Protein AF-A0A3P7RG05-F1 (afdb_monomer)

Organism: Dibothriocephalus latus (NCBI:txid60516)

Sequence (94 aa):
MAVHAPKFELVDDLAPLSLDASTNQSTSVSERSTDPIHWFSGVLVPPSLRHAQSCFRRSLRLVVDLATKRAALVASTERLATLIRQRESVDSVV

pLDDT: mean 74.63, std 20.75, range [38.94, 98.25]

Structure (mmCIF, N/CA/C/O backbone):
data_AF-A0A3P7RG05-F1
#
_entry.id   AF-A0A3P7RG05-F1
#
loop_
_atom_site.group_PDB
_atom_site.id
_atom_site.type_symbol
_atom_site.label_atom_id
_atom_site.label_alt_id
_atom_site.label_comp_id
_atom_site.label_asym_id
_atom_site.label_entity_id
_atom_site.label_seq_id
_atom_site.pdbx_PDB_ins_code
_atom_site.Cartn_x
_atom_site.Cartn_y
_atom_site.Cartn_z
_atom_site.occupancy
_atom_site.B_iso_or_equiv
_atom_site.auth_seq_id
_atom_site.auth_comp_id
_atom_site.auth_asym_id
_atom_site.auth_atom_id
_atom_site.pdbx_PDB_model_num
ATOM 1 N N . MET A 1 1 ? 7.520 26.981 24.730 1.00 39.44 1 MET A N 1
ATOM 2 C CA . MET A 1 1 ? 7.307 25.519 24.653 1.00 39.44 1 MET A CA 1
ATOM 3 C C . MET A 1 1 ? 7.552 25.103 23.210 1.00 39.44 1 MET A C 1
ATOM 5 O O . MET A 1 1 ? 6.747 25.447 22.358 1.00 39.44 1 MET A O 1
ATOM 9 N N . ALA A 1 2 ? 8.711 24.513 22.904 1.00 38.94 2 ALA A N 1
ATOM 10 C CA . ALA A 1 2 ? 9.066 24.135 21.535 1.00 38.94 2 ALA A CA 1
ATOM 11 C C . ALA A 1 2 ? 8.479 22.753 21.216 1.00 38.94 2 ALA A C 1
ATOM 13 O O . ALA A 1 2 ? 8.766 21.781 21.911 1.00 38.94 2 ALA A O 1
ATOM 14 N N . VAL A 1 3 ? 7.628 22.685 20.193 1.00 45.34 3 VAL A N 1
ATOM 15 C CA . VAL A 1 3 ? 7.005 21.447 19.716 1.00 45.34 3 VAL A CA 1
ATOM 16 C C . VAL A 1 3 ? 8.053 20.702 18.892 1.00 45.34 3 VAL A C 1
ATOM 18 O O . VAL A 1 3 ? 8.435 21.153 17.814 1.00 45.34 3 VAL A O 1
ATOM 21 N N . HIS A 1 4 ? 8.578 19.597 19.418 1.00 41.16 4 HIS A N 1
ATOM 22 C CA . HIS A 1 4 ? 9.530 18.764 18.691 1.00 41.16 4 HIS A CA 1
ATOM 23 C C . HIS A 1 4 ? 8.748 17.937 17.664 1.00 41.16 4 HIS A C 1
ATOM 25 O O . HIS A 1 4 ? 8.138 16.923 17.999 1.00 41.16 4 HIS A O 1
ATOM 31 N N . ALA A 1 5 ? 8.686 18.421 16.423 1.00 44.50 5 ALA A N 1
ATOM 32 C CA . ALA A 1 5 ? 8.129 17.649 15.322 1.00 44.50 5 ALA A CA 1
ATOM 33 C C . ALA A 1 5 ? 9.032 16.425 15.083 1.00 44.50 5 ALA A C 1
ATOM 35 O O . ALA A 1 5 ? 10.249 16.601 14.966 1.00 44.50 5 ALA A O 1
ATOM 36 N N . PRO A 1 6 ? 8.488 15.197 15.015 1.00 46.25 6 PRO A N 1
ATOM 37 C CA . PRO A 1 6 ? 9.287 14.027 14.694 1.00 46.25 6 PRO A CA 1
ATOM 38 C C . PRO A 1 6 ? 9.838 14.189 13.275 1.00 46.25 6 PRO A C 1
ATOM 40 O O . PRO A 1 6 ? 9.111 14.108 12.284 1.00 46.25 6 PRO A O 1
ATOM 43 N N . LYS A 1 7 ? 11.139 14.467 13.188 1.00 44.38 7 LYS A N 1
ATOM 44 C CA . LYS A 1 7 ? 11.875 14.556 11.933 1.00 44.38 7 LYS A CA 1
ATOM 45 C C . LYS A 1 7 ? 12.078 13.130 11.433 1.00 44.38 7 LYS A C 1
ATOM 47 O O . LYS A 1 7 ? 12.935 12.405 11.925 1.00 44.38 7 LYS A O 1
ATOM 52 N N . PHE A 1 8 ? 11.223 12.703 10.511 1.00 47.50 8 PHE A N 1
ATOM 53 C CA . PHE A 1 8 ? 11.374 11.422 9.834 1.00 47.50 8 PHE A CA 1
ATOM 54 C C . PHE A 1 8 ? 12.543 11.565 8.852 1.00 47.50 8 PHE A C 1
ATOM 56 O O . PHE A 1 8 ? 12.373 12.034 7.729 1.00 47.50 8 PHE A O 1
ATOM 63 N N . GLU A 1 9 ? 13.756 11.259 9.308 1.00 45.47 9 GLU A N 1
ATOM 64 C CA . GLU A 1 9 ? 14.908 11.137 8.420 1.00 45.47 9 GLU A CA 1
ATOM 65 C C . GLU A 1 9 ? 14.704 9.858 7.609 1.00 45.47 9 GLU A C 1
ATOM 67 O O . GLU A 1 9 ? 14.865 8.742 8.101 1.00 45.47 9 GLU A O 1
ATOM 72 N N . LEU A 1 10 ? 14.225 10.034 6.375 1.00 45.03 10 LEU A N 1
ATOM 73 C CA . LEU A 1 10 ? 14.154 8.976 5.384 1.00 45.03 10 LEU A CA 1
ATOM 74 C C . LEU A 1 10 ? 15.600 8.577 5.080 1.00 45.03 10 LEU A C 1
ATOM 76 O O . LEU A 1 10 ? 16.277 9.236 4.295 1.00 45.03 10 LEU A O 1
ATOM 80 N N . VAL A 1 11 ? 16.093 7.553 5.778 1.00 45.88 11 VAL A N 1
ATOM 81 C CA . VAL A 1 11 ? 17.377 6.927 5.467 1.00 45.88 11 VAL A CA 1
ATOM 82 C C . VAL A 1 11 ? 17.236 6.373 4.059 1.00 45.88 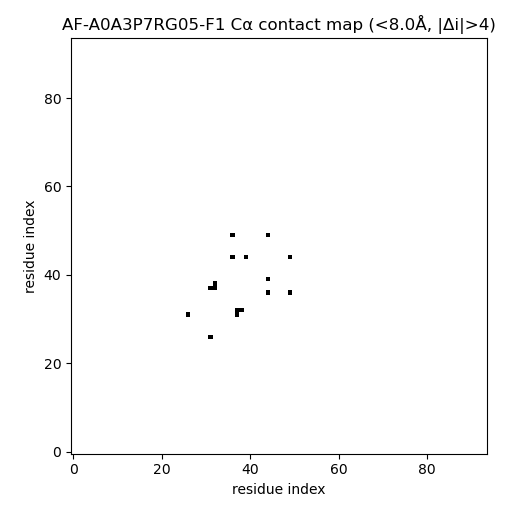11 VAL A C 1
ATOM 84 O O . VAL A 1 11 ? 16.484 5.427 3.814 1.00 45.88 11 VAL A O 1
ATOM 87 N N . ASP A 1 12 ? 17.881 7.053 3.121 1.00 47.03 12 ASP A N 1
ATOM 88 C CA . ASP A 1 12 ? 17.873 6.699 1.717 1.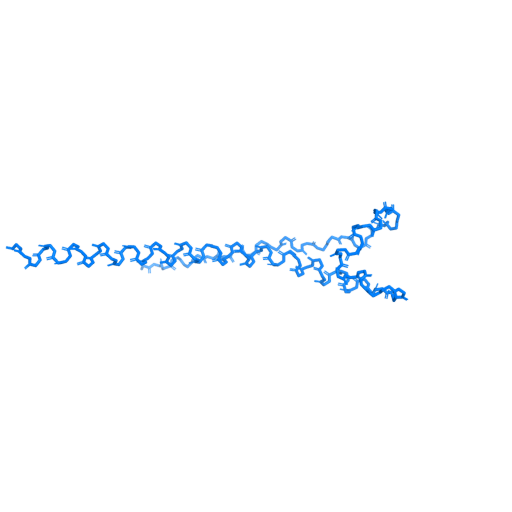00 47.03 12 ASP A CA 1
ATOM 89 C C . ASP A 1 12 ? 18.758 5.464 1.512 1.00 47.03 12 ASP A C 1
ATOM 91 O O . ASP A 1 12 ? 19.893 5.539 1.051 1.00 47.03 12 ASP A O 1
ATOM 95 N N . ASP A 1 13 ? 18.229 4.289 1.858 1.00 50.94 13 ASP A N 1
ATOM 96 C CA . ASP A 1 13 ? 18.821 2.994 1.497 1.00 50.94 13 ASP A CA 1
ATOM 97 C C . ASP A 1 13 ? 18.755 2.731 -0.031 1.00 50.94 13 ASP A C 1
ATOM 99 O O . ASP A 1 13 ? 18.930 1.594 -0.484 1.00 50.94 13 ASP A O 1
ATOM 103 N N . LEU A 1 14 ? 18.461 3.756 -0.842 1.00 51.97 14 LEU A N 1
ATOM 104 C CA . LEU A 1 14 ? 18.526 3.739 -2.303 1.00 51.97 14 LEU A CA 1
ATOM 105 C C . LEU A 1 14 ? 19.914 4.121 -2.829 1.00 51.97 14 LEU A C 1
ATOM 107 O O . LEU A 1 14 ? 20.033 4.482 -4.002 1.00 51.97 14 LEU A O 1
ATOM 111 N N . ALA A 1 15 ? 20.963 4.005 -2.002 1.00 51.78 15 ALA A N 1
ATOM 112 C CA . ALA A 1 15 ? 22.343 4.053 -2.471 1.00 51.78 15 ALA A CA 1
ATOM 113 C C . ALA A 1 15 ? 22.458 3.254 -3.787 1.00 51.78 15 ALA A C 1
ATOM 115 O O . ALA A 1 15 ? 22.029 2.093 -3.834 1.00 51.78 15 ALA A O 1
ATOM 116 N N . PRO A 1 16 ? 22.960 3.870 -4.874 1.00 45.75 16 PRO A N 1
ATOM 117 C CA . PRO A 1 16 ? 22.946 3.254 -6.187 1.00 45.75 16 PRO A CA 1
ATOM 118 C C . PRO A 1 16 ? 23.843 2.023 -6.132 1.00 45.75 16 PRO A C 1
ATOM 120 O O . PRO A 1 16 ? 25.067 2.130 -6.056 1.00 45.75 16 PRO A O 1
ATOM 123 N N . LEU A 1 17 ? 23.227 0.839 -6.126 1.00 50.25 17 LEU A N 1
ATOM 124 C CA . LEU A 1 17 ? 23.967 -0.402 -6.269 1.00 50.25 17 LEU A CA 1
ATOM 125 C C . LEU A 1 17 ? 24.577 -0.386 -7.663 1.00 50.25 17 LEU A C 1
ATOM 127 O O . LEU A 1 17 ? 23.863 -0.405 -8.667 1.00 50.25 17 LEU A O 1
ATOM 131 N N . SER A 1 18 ? 25.903 -0.264 -7.650 1.00 46.12 18 SER A N 1
ATOM 132 C CA . SER A 1 18 ? 26.817 -0.306 -8.778 1.00 46.12 18 SER A CA 1
ATOM 133 C C . SER A 1 18 ? 26.263 -1.149 -9.915 1.00 46.12 18 SER A C 1
ATOM 135 O O . SER A 1 18 ? 25.972 -2.337 -9.765 1.00 46.12 18 SER A O 1
ATOM 137 N N . LEU A 1 19 ? 26.118 -0.483 -11.050 1.00 57.81 19 LEU A N 1
ATOM 138 C CA . LEU A 1 19 ? 25.679 -1.017 -12.319 1.00 57.81 19 LEU A CA 1
ATOM 139 C C . LEU A 1 19 ? 26.784 -1.895 -12.916 1.00 57.81 19 LEU A C 1
ATOM 141 O O . LEU A 1 19 ? 27.304 -1.542 -13.955 1.00 57.81 19 LEU A O 1
ATOM 145 N N . ASP A 1 20 ? 27.164 -2.999 -12.274 1.00 50.50 20 ASP A N 1
ATOM 146 C CA . ASP A 1 20 ? 28.081 -3.973 -12.866 1.00 50.50 20 ASP A CA 1
ATOM 147 C C . ASP A 1 20 ? 27.888 -5.371 -12.266 1.00 50.50 20 ASP A C 1
ATOM 149 O O . ASP A 1 20 ? 27.773 -5.537 -11.055 1.00 50.50 20 ASP A O 1
ATOM 153 N N . ALA A 1 21 ? 27.939 -6.360 -13.163 1.00 44.91 21 ALA A N 1
ATOM 154 C CA . ALA A 1 21 ? 28.130 -7.799 -12.948 1.00 44.91 21 ALA A CA 1
ATOM 155 C C . ALA A 1 21 ? 26.914 -8.742 -13.122 1.00 44.91 21 ALA A C 1
ATOM 157 O O . ALA A 1 21 ? 26.141 -9.034 -12.212 1.00 44.91 21 ALA A O 1
ATOM 158 N N . SER A 1 22 ? 26.923 -9.348 -14.318 1.00 41.25 22 SER A N 1
ATOM 159 C CA . SER A 1 22 ? 26.824 -10.799 -14.548 1.00 41.25 22 SER A CA 1
ATOM 160 C C . SER A 1 22 ? 25.452 -11.421 -14.822 1.00 41.25 22 SER A C 1
ATOM 162 O O . SER A 1 22 ? 24.825 -12.069 -13.991 1.00 41.25 22 SER A O 1
ATOM 164 N N . THR A 1 23 ? 25.067 -11.345 -16.099 1.00 52.03 23 THR A N 1
ATOM 165 C CA . THR A 1 23 ? 25.054 -12.507 -17.012 1.00 52.03 23 THR A CA 1
ATOM 166 C C . THR A 1 23 ? 25.413 -13.854 -16.351 1.00 52.03 23 THR A C 1
ATOM 168 O O . THR A 1 23 ? 26.519 -14.018 -15.842 1.00 52.03 23 THR A O 1
ATOM 171 N N . ASN A 1 24 ? 24.492 -14.823 -16.471 1.00 51.31 24 ASN A N 1
ATOM 172 C CA . ASN A 1 24 ? 24.586 -16.259 -16.137 1.00 51.31 24 ASN A CA 1
ATOM 173 C C . ASN A 1 24 ? 24.083 -16.693 -14.747 1.00 51.31 24 ASN A C 1
ATOM 175 O O . ASN A 1 24 ? 24.826 -17.268 -13.958 1.00 51.31 24 ASN A O 1
ATOM 179 N N . GLN A 1 25 ? 22.779 -16.563 -14.491 1.00 46.44 25 GLN A N 1
ATOM 180 C CA . GLN A 1 25 ? 22.089 -17.498 -13.596 1.00 46.44 25 GLN A CA 1
ATOM 181 C C . GLN A 1 25 ? 20.984 -18.203 -14.376 1.00 46.44 25 GLN A C 1
ATOM 183 O O . GLN A 1 25 ? 20.001 -17.596 -14.798 1.00 46.44 25 GLN A O 1
ATOM 188 N N . SER A 1 26 ? 21.178 -19.503 -14.597 1.00 48.25 26 SER A N 1
ATOM 189 C CA . SER A 1 26 ? 20.142 -20.413 -15.070 1.00 48.25 26 SER A CA 1
ATOM 190 C C . SER A 1 26 ? 19.121 -20.608 -13.948 1.00 48.25 26 SER A C 1
ATOM 192 O O . SER A 1 26 ? 19.119 -21.630 -13.269 1.00 48.25 26 SER A O 1
ATOM 194 N N . THR A 1 27 ? 18.263 -19.611 -13.739 1.00 52.38 27 THR A N 1
ATOM 195 C CA . THR A 1 27 ? 17.039 -19.768 -12.955 1.00 52.38 27 THR A CA 1
ATOM 196 C C . THR A 1 27 ? 16.097 -20.674 -13.734 1.00 52.38 27 THR A C 1
ATOM 198 O O . THR A 1 27 ? 15.967 -20.565 -14.966 1.00 52.38 27 THR A O 1
ATOM 201 N N . SER A 1 28 ? 15.510 -21.634 -13.025 1.00 50.94 28 SER A N 1
ATOM 202 C CA . SER A 1 28 ? 14.602 -22.628 -13.589 1.00 50.94 28 SER A CA 1
ATOM 203 C C . SER A 1 28 ? 13.494 -21.941 -14.403 1.00 50.94 28 SER A C 1
ATOM 205 O O . SER A 1 28 ? 13.035 -20.848 -14.068 1.00 50.94 28 SER A O 1
ATOM 207 N N . VAL A 1 29 ? 13.062 -22.557 -15.506 1.00 57.03 29 VAL A N 1
ATOM 208 C 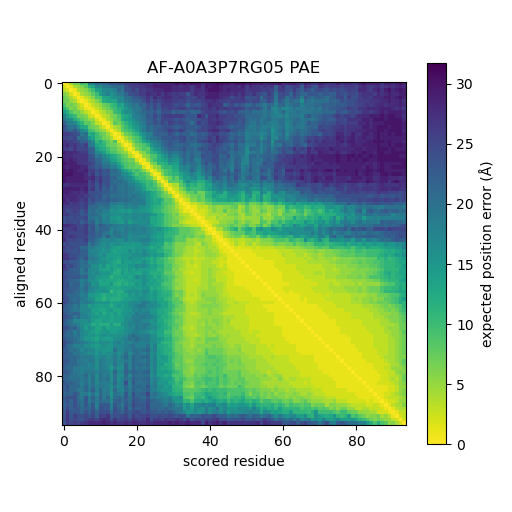CA . VAL A 1 29 ? 12.048 -21.989 -16.422 1.00 57.03 29 VAL A CA 1
ATOM 209 C C . VAL A 1 29 ? 10.747 -21.619 -15.683 1.00 57.03 29 VAL A C 1
ATOM 211 O O . VAL A 1 29 ? 10.057 -20.684 -16.080 1.00 57.03 29 VAL A O 1
ATOM 214 N N . SER A 1 30 ? 10.472 -22.287 -14.557 1.00 55.09 30 SER A N 1
ATOM 215 C CA . SER A 1 30 ? 9.315 -22.045 -13.690 1.00 55.09 30 SER A CA 1
ATOM 216 C C . SER A 1 30 ? 9.393 -20.760 -12.851 1.00 55.09 30 SER A C 1
ATOM 218 O O . SER A 1 30 ? 8.355 -20.235 -12.463 1.00 55.09 30 SER A O 1
ATOM 220 N N . GLU A 1 31 ? 10.582 -20.237 -12.541 1.00 56.16 31 GLU A N 1
ATOM 221 C CA . GLU A 1 31 ? 10.717 -18.967 -11.805 1.00 56.16 31 GLU A CA 1
ATOM 222 C C . GLU A 1 31 ? 10.556 -17.764 -12.736 1.00 56.16 31 GLU A C 1
ATOM 224 O O . GLU A 1 31 ? 10.024 -16.726 -12.340 1.00 56.16 31 GLU A O 1
ATOM 229 N N . ARG A 1 32 ? 10.948 -17.920 -14.007 1.00 57.56 32 ARG A N 1
ATOM 230 C CA . ARG A 1 32 ? 10.819 -16.863 -15.017 1.00 57.56 32 ARG A CA 1
ATOM 231 C C . ARG A 1 32 ? 9.368 -16.589 -15.400 1.00 57.56 32 ARG A C 1
ATOM 233 O O . ARG A 1 32 ? 9.053 -15.450 -15.705 1.00 57.56 32 ARG A O 1
ATOM 240 N N . SER A 1 33 ? 8.469 -17.574 -15.346 1.00 60.47 33 SER A N 1
ATOM 241 C CA . SER A 1 33 ? 7.038 -17.346 -15.621 1.00 60.47 33 SER A CA 1
ATOM 242 C C . SER A 1 33 ? 6.345 -16.476 -14.568 1.00 60.47 33 SER A C 1
ATOM 244 O O . SER A 1 33 ? 5.322 -15.855 -14.853 1.00 60.47 33 SER A O 1
ATOM 246 N N . THR A 1 34 ? 6.899 -16.418 -13.357 1.00 71.19 34 THR A N 1
ATOM 247 C CA . THR A 1 34 ? 6.312 -15.687 -12.228 1.00 71.19 34 THR A CA 1
ATOM 248 C C . THR A 1 34 ? 6.742 -14.223 -12.201 1.00 71.19 34 THR A C 1
ATOM 250 O O . THR A 1 34 ? 6.049 -13.397 -11.612 1.00 71.19 34 THR A O 1
ATOM 253 N N . ASP A 1 35 ? 7.865 -13.878 -12.838 1.00 76.00 35 ASP A N 1
ATOM 254 C CA . ASP A 1 35 ? 8.316 -12.492 -12.927 1.00 76.00 35 ASP A CA 1
ATOM 255 C C . ASP A 1 35 ? 7.644 -11.778 -14.117 1.00 76.00 35 ASP A C 1
ATOM 257 O O . ASP A 1 35 ? 7.896 -12.144 -15.271 1.00 76.00 35 ASP A O 1
ATOM 261 N N . PRO A 1 36 ? 6.839 -10.722 -13.875 1.00 79.44 36 PRO A N 1
ATOM 262 C CA . PRO A 1 36 ? 6.165 -9.983 -14.936 1.00 79.44 36 PRO A CA 1
ATOM 263 C C . PRO A 1 36 ? 7.096 -9.423 -16.010 1.00 79.44 36 PRO A C 1
ATOM 265 O O . PRO A 1 36 ? 6.678 -9.210 -17.147 1.00 79.44 36 PRO A O 1
ATOM 268 N N . ILE A 1 37 ? 8.370 -9.197 -15.683 1.00 79.56 37 ILE A N 1
ATOM 269 C CA . ILE A 1 37 ? 9.337 -8.671 -16.648 1.00 79.56 37 ILE A CA 1
ATOM 270 C C . ILE A 1 37 ? 9.722 -9.687 -17.724 1.00 79.56 37 ILE A C 1
ATOM 272 O O . ILE A 1 37 ? 10.188 -9.307 -18.796 1.00 79.56 37 ILE A O 1
ATOM 276 N N . HIS A 1 38 ? 9.506 -10.974 -17.461 1.00 77.75 38 HIS A N 1
ATOM 277 C CA . HIS A 1 38 ? 9.779 -12.064 -18.390 1.00 77.75 38 HIS A CA 1
ATOM 278 C C . HIS A 1 38 ? 8.545 -12.486 -19.201 1.00 77.75 38 HIS A C 1
ATOM 280 O O . HIS A 1 38 ? 8.686 -13.291 -20.120 1.00 77.75 38 HIS A O 1
ATOM 286 N N . TRP A 1 39 ? 7.362 -11.912 -18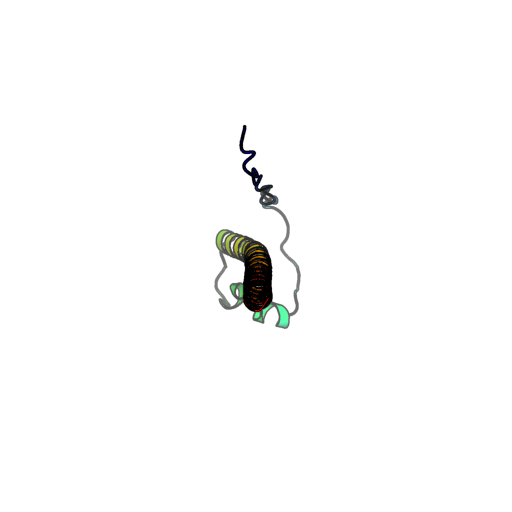.936 1.00 80.19 39 TRP A N 1
ATOM 287 C CA . TRP A 1 39 ? 6.152 -12.144 -19.7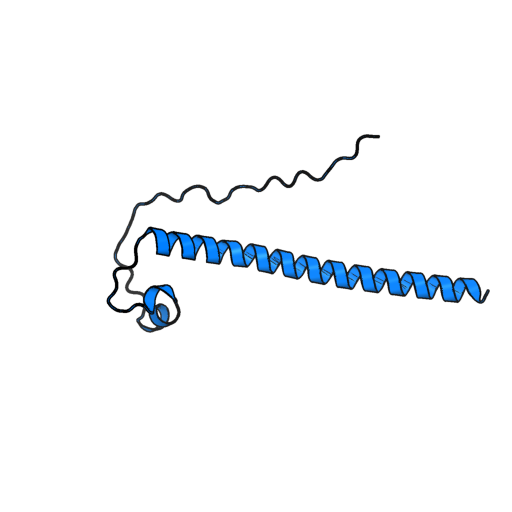41 1.00 80.19 39 TRP A CA 1
ATOM 288 C C . TRP A 1 39 ? 6.301 -11.659 -21.186 1.00 80.19 39 TRP A C 1
ATOM 290 O O . TRP A 1 39 ? 5.661 -12.187 -22.092 1.00 80.19 39 TRP A O 1
ATOM 300 N N . PHE A 1 40 ? 7.189 -10.693 -21.425 1.00 74.62 40 PHE A N 1
ATOM 301 C CA . PHE A 1 40 ? 7.531 -10.212 -22.760 1.00 74.62 40 PHE A CA 1
ATOM 302 C C . PHE A 1 40 ? 8.596 -11.118 -23.396 1.00 74.62 40 PHE A C 1
ATOM 304 O O . PHE A 1 40 ? 9.738 -10.716 -23.628 1.00 74.62 40 PHE A O 1
ATOM 311 N N . SER A 1 41 ? 8.241 -12.380 -23.646 1.00 66.06 41 SER A N 1
ATOM 312 C CA . SER A 1 41 ? 9.140 -13.348 -24.275 1.00 66.06 41 SER A CA 1
ATOM 313 C C . SER A 1 41 ? 9.543 -12.873 -25.676 1.00 66.06 41 SER A C 1
ATOM 315 O O . SER A 1 41 ? 8.683 -12.666 -26.529 1.00 66.06 41 SER A O 1
ATOM 317 N N . GLY A 1 42 ? 10.847 -12.707 -25.915 1.00 72.56 42 GLY A N 1
ATOM 318 C CA . GLY A 1 42 ? 11.398 -12.254 -27.201 1.00 72.56 42 GLY A CA 1
ATOM 319 C C . GLY A 1 42 ? 11.685 -10.752 -27.297 1.00 72.56 42 GLY A C 1
ATOM 320 O O . GLY A 1 42 ? 12.296 -10.323 -28.272 1.00 72.56 42 GLY A O 1
ATOM 321 N N . VAL A 1 43 ? 11.324 -9.957 -26.284 1.00 79.25 43 VAL A N 1
ATOM 322 C CA . VAL A 1 43 ? 11.676 -8.531 -26.214 1.00 79.25 43 VAL A CA 1
ATOM 323 C C . VAL A 1 43 ? 12.850 -8.347 -25.256 1.00 79.25 43 VAL A C 1
ATOM 325 O O . VAL A 1 43 ? 12.791 -8.744 -24.091 1.00 79.25 43 VAL A O 1
ATOM 328 N N . LEU A 1 44 ? 13.934 -7.726 -25.730 1.00 82.00 44 LEU A N 1
ATOM 329 C CA . LEU A 1 44 ? 15.035 -7.331 -24.856 1.00 82.00 44 LEU A CA 1
ATOM 330 C C . LEU A 1 44 ? 14.536 -6.251 -23.894 1.00 82.00 44 LEU A C 1
ATOM 332 O O . LEU A 1 44 ? 14.318 -5.107 -24.288 1.00 82.00 44 LEU A O 1
ATOM 336 N N . VAL A 1 45 ? 14.373 -6.606 -22.621 1.00 81.75 45 VAL A N 1
ATOM 337 C CA . VAL A 1 45 ? 13.938 -5.636 -21.617 1.00 81.75 45 VAL A CA 1
ATOM 338 C C . VAL A 1 45 ? 15.064 -4.628 -21.337 1.00 81.75 45 VAL A C 1
ATOM 340 O O . VAL A 1 45 ? 16.179 -5.057 -21.009 1.00 81.75 45 VAL A O 1
ATOM 343 N N . PRO A 1 46 ? 14.807 -3.308 -21.416 1.00 86.94 46 PRO A N 1
ATOM 344 C CA . PRO A 1 46 ? 15.799 -2.297 -21.070 1.00 86.94 46 PRO A CA 1
ATOM 345 C C . PRO A 1 46 ? 16.230 -2.386 -19.594 1.00 86.94 46 PRO A C 1
ATOM 347 O O . PRO A 1 46 ? 15.390 -2.642 -18.724 1.00 86.94 46 PRO A O 1
ATOM 350 N N . PRO A 1 47 ? 17.511 -2.126 -19.263 1.00 85.31 47 PRO A N 1
ATOM 351 C CA . PRO A 1 47 ? 17.987 -2.095 -17.875 1.00 85.31 47 PRO A CA 1
ATOM 352 C C . PRO A 1 47 ? 17.203 -1.129 -16.977 1.00 85.31 47 PRO A C 1
ATOM 354 O O . PRO A 1 47 ? 16.960 -1.436 -15.812 1.00 85.31 47 PRO A O 1
ATOM 357 N N . SER A 1 48 ? 16.746 -0.002 -17.529 1.00 88.19 48 SER A N 1
ATOM 358 C CA . SER A 1 48 ? 15.917 0.979 -16.823 1.00 88.19 48 SER A CA 1
ATOM 359 C C . SER A 1 48 ? 14.590 0.391 -16.338 1.00 88.19 48 SER A C 1
ATOM 361 O O . SER A 1 48 ? 14.171 0.685 -15.222 1.00 88.19 48 SER A O 1
ATOM 363 N N . LEU A 1 49 ? 13.955 -0.486 -17.125 1.00 86.50 49 LEU A N 1
ATOM 3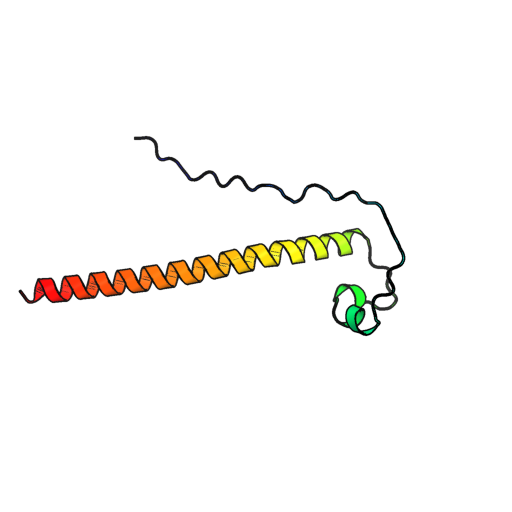64 C CA . LEU A 1 49 ? 12.704 -1.135 -16.731 1.00 86.50 49 LEU A CA 1
ATOM 365 C C . LEU A 1 49 ? 12.935 -2.167 -15.620 1.00 86.50 49 LEU A C 1
ATOM 367 O O . LEU A 1 49 ? 12.178 -2.198 -14.651 1.00 86.50 49 LEU A O 1
ATOM 371 N N . ARG A 1 50 ? 14.021 -2.952 -15.711 1.00 85.25 50 ARG A N 1
ATOM 372 C CA . ARG A 1 50 ? 14.445 -3.867 -14.630 1.00 85.25 50 ARG A CA 1
ATOM 373 C C . ARG A 1 50 ? 14.689 -3.111 -13.327 1.00 85.25 50 ARG A C 1
ATOM 375 O O . ARG A 1 50 ? 14.243 -3.540 -12.264 1.00 85.25 50 ARG A O 1
ATOM 382 N N . HIS A 1 51 ? 15.356 -1.965 -13.415 1.00 85.38 51 HIS A N 1
ATOM 383 C CA . HIS A 1 51 ? 15.606 -1.109 -12.265 1.00 85.38 51 HIS A CA 1
ATOM 384 C C . HIS A 1 51 ? 14.303 -0.547 -11.680 1.00 85.38 51 HIS A C 1
ATOM 386 O O . HIS A 1 51 ? 14.053 -0.711 -10.488 1.00 85.38 51 HIS A O 1
ATOM 392 N N . ALA A 1 52 ? 13.431 0.029 -12.514 1.00 88.69 52 ALA A N 1
ATOM 393 C CA . ALA A 1 52 ? 12.145 0.569 -12.078 1.00 88.69 52 ALA A CA 1
ATOM 394 C C . ALA A 1 52 ? 11.278 -0.490 -11.379 1.00 88.69 52 ALA A C 1
ATOM 396 O O . ALA A 1 52 ? 10.694 -0.215 -10.332 1.00 88.69 52 ALA A O 1
ATOM 397 N N . GLN A 1 53 ? 11.245 -1.719 -11.901 1.00 88.12 53 GLN A N 1
ATOM 398 C CA . GLN A 1 53 ? 10.538 -2.829 -11.268 1.00 88.12 53 GLN A CA 1
ATOM 399 C C . GLN A 1 53 ? 11.148 -3.203 -9.909 1.00 88.12 53 GLN A C 1
ATOM 401 O O . GLN A 1 53 ? 10.408 -3.416 -8.948 1.00 88.12 53 GLN A O 1
ATOM 406 N N . SER A 1 54 ? 12.478 -3.278 -9.804 1.00 85.12 54 SER A N 1
ATOM 407 C CA . SER A 1 54 ? 13.162 -3.556 -8.534 1.00 85.12 54 SER A CA 1
ATOM 408 C C . SER A 1 54 ? 12.836 -2.492 -7.481 1.00 85.12 54 SER A C 1
ATOM 410 O O . SER A 1 54 ? 12.418 -2.822 -6.366 1.00 85.12 54 SER A O 1
ATOM 412 N N . CYS A 1 55 ? 12.917 -1.215 -7.864 1.00 88.81 55 CYS A N 1
ATOM 413 C CA . CYS A 1 55 ? 12.544 -0.087 -7.015 1.00 88.81 55 CYS A CA 1
ATOM 414 C C . CYS A 1 55 ? 11.078 -0.180 -6.582 1.00 88.81 55 CYS A C 1
ATOM 416 O O . CYS A 1 55 ? 10.790 -0.136 -5.389 1.00 88.81 55 CYS A O 1
ATOM 418 N N . PHE A 1 56 ? 10.160 -0.422 -7.519 1.00 88.75 56 PHE A N 1
ATOM 419 C CA . PHE A 1 56 ? 8.740 -0.593 -7.222 1.00 88.75 56 PHE A CA 1
ATOM 420 C C . PHE A 1 56 ? 8.479 -1.746 -6.239 1.00 88.75 56 PHE A C 1
ATOM 422 O O . PHE A 1 56 ? 7.764 -1.570 -5.251 1.00 88.75 56 PHE A O 1
ATOM 429 N N . ARG A 1 57 ? 9.109 -2.913 -6.442 1.00 87.88 57 ARG A N 1
ATOM 430 C CA . ARG A 1 57 ? 9.003 -4.066 -5.528 1.00 87.88 57 ARG A CA 1
ATOM 431 C C . ARG A 1 57 ? 9.497 -3.731 -4.122 1.00 87.88 57 ARG A C 1
ATOM 433 O O . ARG A 1 57 ? 8.899 -4.187 -3.147 1.00 87.88 57 ARG A O 1
ATOM 440 N N . ARG A 1 58 ? 10.568 -2.941 -4.001 1.00 87.56 58 ARG A N 1
ATOM 441 C CA . ARG A 1 58 ? 11.069 -2.471 -2.704 1.00 87.56 58 ARG A CA 1
ATOM 442 C C . ARG A 1 58 ? 10.083 -1.504 -2.049 1.00 87.56 58 ARG A C 1
ATOM 444 O O . ARG A 1 58 ? 9.755 -1.692 -0.879 1.00 87.56 58 ARG A O 1
ATOM 451 N N . SER A 1 59 ? 9.566 -0.531 -2.797 1.00 92.38 59 SER A N 1
ATOM 452 C CA . SER A 1 59 ? 8.584 0.439 -2.301 1.00 92.38 59 SER A CA 1
ATOM 453 C C . SER A 1 59 ? 7.295 -0.229 -1.820 1.00 92.38 59 SER A C 1
ATOM 455 O O . SER A 1 59 ? 6.760 0.169 -0.788 1.00 92.38 59 SER A O 1
ATOM 457 N N . LEU A 1 60 ? 6.825 -1.283 -2.497 1.00 92.38 60 LEU A N 1
ATOM 458 C CA . LEU A 1 60 ? 5.627 -2.021 -2.082 1.00 92.38 60 LEU A CA 1
ATOM 459 C C . LEU A 1 60 ? 5.732 -2.582 -0.661 1.00 92.38 60 LEU A C 1
ATOM 461 O O . LEU A 1 60 ? 4.754 -2.514 0.079 1.00 92.38 60 LEU A O 1
ATOM 465 N N . ARG A 1 61 ? 6.903 -3.086 -0.249 1.00 88.75 61 ARG A N 1
ATOM 466 C CA . ARG A 1 61 ? 7.096 -3.589 1.124 1.00 88.75 61 ARG A CA 1
ATOM 467 C C . ARG A 1 61 ? 6.859 -2.489 2.156 1.00 88.75 61 ARG A C 1
ATOM 469 O O . ARG A 1 61 ? 6.108 -2.688 3.103 1.00 88.75 61 ARG A O 1
ATOM 476 N N . LEU A 1 62 ? 7.419 -1.304 1.913 1.00 92.44 62 LEU A N 1
ATOM 477 C CA . LEU A 1 62 ? 7.245 -0.147 2.793 1.00 92.44 62 LEU A CA 1
ATOM 478 C C . LEU A 1 62 ? 5.783 0.314 2.850 1.00 92.44 62 LEU A C 1
ATOM 480 O O . LEU A 1 62 ? 5.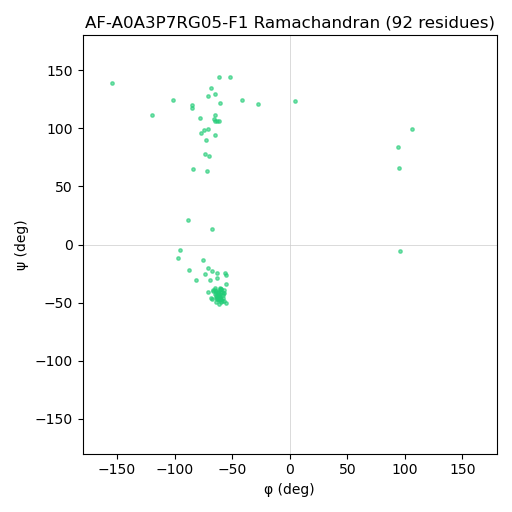279 0.654 3.919 1.00 92.44 62 LEU A O 1
ATOM 484 N N . VAL A 1 63 ? 5.087 0.304 1.709 1.00 96.12 63 VAL A N 1
ATOM 485 C CA . VAL A 1 63 ? 3.664 0.669 1.632 1.00 96.12 63 VAL A CA 1
ATOM 486 C C . VAL A 1 63 ? 2.797 -0.322 2.409 1.00 96.12 63 VAL A C 1
ATOM 488 O O . VAL A 1 63 ? 1.908 0.104 3.146 1.00 96.12 63 VAL A O 1
ATOM 491 N N . VAL A 1 64 ? 3.066 -1.625 2.294 1.00 95.88 64 VAL A N 1
ATOM 492 C CA . VAL A 1 64 ? 2.350 -2.670 3.044 1.00 95.88 64 VAL A CA 1
ATOM 493 C C . VAL A 1 64 ? 2.580 -2.523 4.548 1.00 95.88 64 VAL A C 1
ATOM 495 O O . VAL A 1 64 ? 1.615 -2.544 5.317 1.00 95.88 64 VAL A O 1
ATOM 498 N N . ASP A 1 65 ? 3.820 -2.294 4.979 1.00 94.50 65 ASP A N 1
ATOM 499 C CA . ASP A 1 65 ? 4.142 -2.077 6.393 1.00 94.50 65 ASP A CA 1
ATOM 500 C C . ASP A 1 65 ? 3.438 -0.833 6.947 1.00 94.50 65 ASP A C 1
ATOM 502 O O . ASP A 1 65 ? 2.865 -0.858 8.041 1.00 94.50 65 ASP A O 1
ATOM 506 N N . LEU A 1 66 ? 3.437 0.261 6.182 1.00 96.75 66 LEU A N 1
ATOM 507 C CA . LEU A 1 66 ? 2.732 1.488 6.542 1.00 96.75 66 LEU A CA 1
ATOM 508 C C . LEU A 1 66 ? 1.222 1.258 6.656 1.00 96.75 66 LEU A C 1
ATOM 510 O O . LEU A 1 66 ? 0.613 1.692 7.635 1.00 96.75 66 LEU A O 1
ATOM 514 N N . ALA A 1 67 ? 0.616 0.586 5.675 1.00 96.38 67 ALA A N 1
ATOM 515 C CA . ALA A 1 67 ? -0.812 0.282 5.673 1.00 96.38 67 ALA A CA 1
ATOM 516 C C . ALA A 1 67 ? -1.198 -0.584 6.880 1.00 96.38 67 ALA A C 1
ATOM 518 O O . ALA A 1 67 ? -2.174 -0.286 7.567 1.00 96.38 67 ALA A O 1
ATOM 519 N N . THR A 1 68 ? -0.378 -1.586 7.199 1.00 96.88 68 THR A N 1
ATOM 520 C CA . THR A 1 68 ? -0.568 -2.464 8.361 1.00 96.88 68 THR A CA 1
ATOM 521 C C . THR A 1 68 ? -0.521 -1.674 9.667 1.00 96.88 68 THR A C 1
ATOM 523 O O . THR A 1 68 ? -1.418 -1.786 10.503 1.00 96.88 68 THR A O 1
ATOM 526 N N . LYS A 1 69 ? 0.483 -0.802 9.831 1.00 97.50 69 LYS A N 1
ATOM 527 C CA . LYS A 1 69 ? 0.596 0.073 11.008 1.00 97.50 69 LYS A CA 1
ATOM 528 C C . LYS A 1 69 ? -0.585 1.036 11.120 1.00 97.50 69 LYS A C 1
ATOM 530 O O . LYS A 1 69 ? -1.105 1.232 12.216 1.00 97.50 69 LYS A O 1
ATOM 535 N N . ARG A 1 70 ? -1.038 1.612 10.001 1.00 97.81 70 ARG A N 1
ATOM 536 C CA . ARG A 1 70 ? -2.228 2.477 9.972 1.00 97.81 70 ARG A CA 1
ATOM 537 C C . ARG A 1 70 ? -3.485 1.727 10.402 1.00 97.81 70 ARG A C 1
ATOM 539 O O . ARG A 1 70 ? -4.231 2.256 11.216 1.00 97.81 70 ARG A O 1
ATOM 546 N N . ALA A 1 71 ? -3.695 0.507 9.913 1.00 97.56 71 ALA A N 1
ATOM 547 C CA . ALA A 1 71 ? -4.843 -0.311 10.298 1.00 97.56 71 ALA A CA 1
ATOM 548 C C . ALA A 1 71 ? -4.848 -0.619 11.806 1.00 97.56 71 ALA A C 1
ATOM 550 O O . ALA A 1 71 ? -5.871 -0.448 12.468 1.00 97.56 71 ALA A O 1
ATOM 551 N N . ALA A 1 72 ? -3.694 -0.994 12.369 1.00 97.31 72 ALA A N 1
ATOM 552 C CA . ALA A 1 72 ? -3.559 -1.235 13.806 1.00 97.31 72 ALA A CA 1
ATOM 553 C C . ALA A 1 72 ? -3.842 0.029 14.637 1.00 97.31 72 ALA A C 1
ATOM 555 O O . ALA A 1 72 ? -4.531 -0.037 15.658 1.00 97.31 72 ALA A O 1
ATOM 556 N N . LEU A 1 73 ? -3.353 1.186 14.180 1.00 98.25 73 LEU A N 1
ATOM 557 C CA . LEU A 1 73 ? -3.613 2.468 14.829 1.00 98.25 73 LEU A CA 1
ATOM 558 C C . LEU A 1 73 ? -5.112 2.784 14.840 1.00 98.25 73 LEU A C 1
ATOM 560 O O . LEU A 1 73 ? -5.656 3.024 15.915 1.00 98.25 73 LEU A O 1
ATOM 564 N N . VAL A 1 74 ? -5.789 2.698 13.692 1.00 98.12 74 VAL A N 1
ATOM 565 C CA . VAL A 1 74 ? -7.242 2.928 13.593 1.00 98.12 74 VAL A CA 1
ATOM 566 C C . VAL A 1 74 ? -8.008 2.018 14.558 1.00 98.12 74 VAL A C 1
ATOM 568 O O . VAL A 1 74 ? -8.751 2.519 15.403 1.00 98.12 74 VAL A O 1
ATOM 571 N N . ALA A 1 75 ? -7.736 0.711 14.544 1.00 97.56 75 ALA A N 1
ATOM 572 C CA . ALA A 1 75 ? -8.398 -0.243 15.434 1.00 97.56 75 ALA A CA 1
ATOM 573 C C . ALA A 1 75 ? -8.198 0.096 16.926 1.00 97.56 75 ALA A C 1
ATOM 575 O O . ALA A 1 75 ? -9.132 0.025 17.728 1.00 97.56 75 ALA A O 1
ATOM 576 N N . SER A 1 76 ? -6.985 0.504 17.317 1.00 97.50 76 SER A N 1
ATOM 577 C CA . SER A 1 76 ? -6.712 0.918 18.699 1.00 97.50 76 SER A CA 1
ATOM 578 C C . SER A 1 76 ? -7.447 2.203 19.092 1.00 97.50 76 SER A C 1
ATOM 580 O O . SER A 1 76 ? -7.975 2.286 20.202 1.00 97.50 76 SER A O 1
ATOM 582 N N . THR A 1 77 ? -7.538 3.180 18.183 1.00 97.81 77 THR A N 1
ATOM 583 C CA . THR A 1 77 ? -8.255 4.438 18.433 1.00 97.81 77 THR A CA 1
ATOM 584 C C . THR A 1 77 ? -9.757 4.220 18.579 1.00 97.81 77 THR A C 1
ATOM 586 O O . THR A 1 77 ? -10.366 4.775 19.491 1.00 97.81 77 THR A O 1
ATOM 589 N N . GLU A 1 78 ? -10.349 3.349 17.760 1.00 98.12 78 GLU A N 1
ATOM 590 C CA . GLU A 1 78 ? -11.763 2.971 17.861 1.00 98.12 78 GLU A CA 1
ATOM 591 C C . GLU A 1 78 ? -12.062 2.256 19.182 1.00 98.12 78 GLU A C 1
ATOM 593 O O . GLU A 1 78 ? -13.053 2.555 19.859 1.00 98.12 78 GLU A O 1
ATOM 598 N N . ARG A 1 79 ? -11.168 1.350 19.600 1.00 97.88 79 ARG A N 1
ATOM 599 C CA . ARG A 1 79 ? -11.272 0.671 20.895 1.00 97.88 79 ARG A CA 1
ATOM 600 C C . ARG A 1 79 ? -11.232 1.670 22.049 1.00 97.88 79 ARG A C 1
ATOM 602 O O . ARG A 1 79 ? -12.066 1.591 22.946 1.00 97.88 79 ARG A O 1
ATOM 609 N N . LEU A 1 80 ? -10.294 2.615 22.021 1.00 98.06 80 LEU A N 1
ATOM 610 C CA . LEU A 1 80 ? -10.167 3.651 23.045 1.00 98.06 80 LEU A CA 1
ATOM 611 C C . LEU A 1 80 ? -11.418 4.538 23.095 1.00 98.06 80 LEU A C 1
ATOM 613 O O . LEU A 1 80 ? -11.963 4.749 24.175 1.00 98.06 80 LEU A O 1
ATOM 617 N N . ALA A 1 81 ? -11.922 4.991 21.945 1.00 97.44 81 ALA A N 1
ATOM 618 C CA . ALA A 1 81 ? -13.143 5.793 21.871 1.00 97.44 81 ALA A CA 1
ATOM 619 C C . ALA A 1 81 ? -14.363 5.050 22.443 1.00 97.44 81 ALA A C 1
ATOM 621 O O . ALA A 1 81 ? -15.189 5.639 23.140 1.00 97.44 81 ALA A O 1
ATOM 622 N N . THR A 1 82 ? -14.453 3.741 22.194 1.00 97.38 82 THR A N 1
ATOM 623 C CA . THR A 1 82 ? -15.509 2.888 22.757 1.00 97.38 82 THR A CA 1
ATOM 624 C C . THR A 1 82 ? -15.411 2.811 24.281 1.00 97.38 82 THR A C 1
ATOM 626 O O . THR A 1 82 ? -16.418 2.981 24.966 1.00 97.38 82 THR A O 1
ATOM 629 N N . LEU A 1 83 ? -14.206 2.606 24.820 1.00 96.81 83 LEU A N 1
ATOM 630 C CA . LEU A 1 83 ? -13.976 2.542 26.266 1.00 96.81 83 LEU A CA 1
ATOM 631 C C . LEU A 1 83 ? -14.270 3.877 26.962 1.00 96.81 83 LE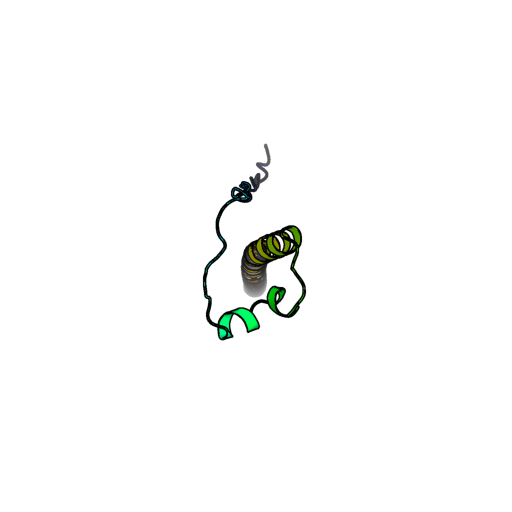U A C 1
ATOM 633 O O . LEU A 1 83 ? -14.863 3.877 28.038 1.00 96.81 83 LEU A O 1
ATOM 637 N N . ILE A 1 84 ? -13.908 5.009 26.347 1.00 96.75 84 ILE A N 1
ATOM 638 C CA . ILE A 1 84 ? -14.256 6.341 26.866 1.00 96.75 84 ILE A CA 1
ATOM 639 C C . ILE A 1 84 ? -15.774 6.491 26.955 1.00 96.75 84 ILE A C 1
ATOM 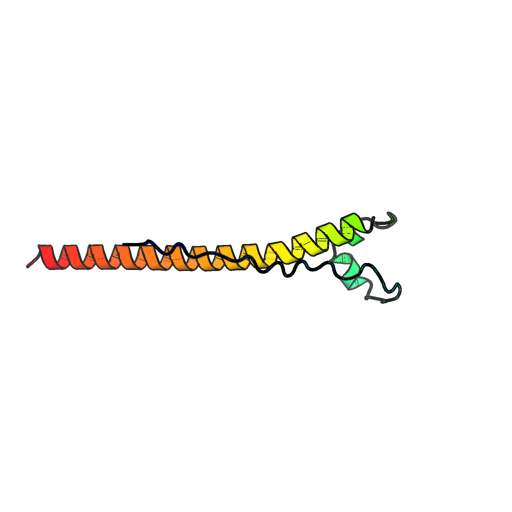641 O O . ILE A 1 84 ? -16.289 6.825 28.018 1.00 96.75 84 ILE A O 1
ATOM 645 N N . ARG A 1 85 ? -16.500 6.159 25.881 1.00 95.94 85 ARG A N 1
ATOM 646 C CA . ARG A 1 85 ? -17.966 6.251 25.860 1.00 95.94 85 ARG A CA 1
ATOM 647 C C . ARG A 1 85 ? -18.617 5.360 26.921 1.00 95.94 85 ARG A C 1
ATOM 649 O O . ARG A 1 85 ? -19.589 5.760 27.555 1.00 95.94 85 ARG A O 1
ATOM 656 N N . GLN A 1 86 ? -18.082 4.157 27.132 1.00 94.69 86 GLN A N 1
ATOM 657 C CA . GLN A 1 86 ? -18.550 3.264 28.194 1.00 94.69 86 GLN A CA 1
ATOM 658 C C . GLN A 1 86 ? -18.320 3.870 29.581 1.00 94.69 86 GLN A C 1
ATOM 660 O O . GLN A 1 86 ? -19.249 3.895 30.385 1.00 94.69 86 GLN A O 1
ATOM 665 N N . ARG A 1 87 ? -17.127 4.412 29.848 1.00 94.81 87 ARG A N 1
ATOM 666 C CA . ARG A 1 87 ? -16.821 5.104 31.109 1.00 94.81 87 ARG A CA 1
ATOM 667 C C . ARG A 1 87 ? -17.792 6.260 31.362 1.00 94.81 87 ARG A C 1
ATOM 669 O O . ARG A 1 87 ? -18.352 6.345 32.445 1.00 94.81 87 ARG A O 1
ATOM 676 N N . GLU A 1 88 ? -18.013 7.116 30.368 1.00 94.38 88 GLU A N 1
ATOM 677 C CA . GLU A 1 88 ? -18.942 8.251 30.467 1.00 94.38 88 GLU A CA 1
ATOM 678 C C . GLU A 1 88 ? -20.372 7.797 30.779 1.00 94.38 88 GLU A C 1
ATOM 680 O O . GLU A 1 88 ? -21.042 8.399 31.613 1.00 94.38 88 GLU A O 1
ATOM 685 N N . SER A 1 89 ? -20.826 6.700 30.162 1.00 90.94 89 SER A N 1
ATOM 686 C CA . SER A 1 89 ? -22.151 6.147 30.453 1.00 90.94 89 SER A CA 1
ATOM 687 C C . SER A 1 89 ? -22.277 5.621 31.887 1.00 90.94 89 SER A C 1
ATOM 689 O O . SER A 1 89 ? -23.314 5.822 32.508 1.00 90.94 89 SER A O 1
ATOM 691 N N . VAL A 1 90 ? -21.226 5.005 32.440 1.00 90.38 90 VAL A N 1
ATOM 692 C CA . VAL A 1 90 ? -21.215 4.523 33.831 1.00 90.38 90 VAL A CA 1
ATOM 693 C C . VAL A 1 90 ? -21.226 5.695 34.810 1.00 90.38 90 VAL A C 1
ATOM 695 O O . VAL A 1 90 ? -22.031 5.696 35.736 1.00 90.38 90 VAL A O 1
ATOM 698 N N . ASP A 1 91 ? -20.394 6.711 34.572 1.00 84.75 91 ASP A N 1
ATOM 699 C CA . ASP A 1 91 ? -20.332 7.912 35.414 1.00 84.75 91 ASP A CA 1
ATOM 700 C C . ASP A 1 91 ? -21.650 8.704 35.398 1.00 84.75 91 ASP A C 1
ATOM 702 O O . ASP A 1 91 ? -21.974 9.357 36.379 1.00 84.75 91 ASP A O 1
ATOM 706 N N . SER A 1 92 ? -22.428 8.647 34.310 1.00 77.81 92 SER A N 1
ATOM 707 C CA . SER A 1 92 ? -23.728 9.333 34.216 1.00 77.81 92 SER A CA 1
ATOM 708 C C . SER A 1 92 ? -24.874 8.661 34.988 1.00 77.81 92 SER A C 1
ATOM 710 O O . SER A 1 92 ? -25.938 9.259 35.138 1.00 77.81 92 SER A O 1
ATOM 712 N N . VAL A 1 93 ? -24.687 7.413 35.430 1.00 71.50 93 VAL A N 1
ATOM 713 C CA . VAL A 1 93 ? -25.702 6.610 36.141 1.00 71.50 93 VAL A CA 1
ATOM 714 C C . VAL A 1 93 ? -25.517 6.670 37.668 1.00 71.50 93 VAL A C 1
ATOM 716 O O . VAL A 1 93 ? -26.411 6.249 38.403 1.00 71.50 93 VAL A O 1
ATOM 719 N N . VAL A 1 94 ? -24.388 7.206 38.144 1.00 53.25 94 VAL A N 1
ATOM 720 C CA . VAL A 1 94 ? -24.056 7.414 39.567 1.00 53.25 94 VAL A CA 1
ATOM 721 C C . VAL A 1 94 ? -24.317 8.864 39.958 1.00 53.25 94 VAL A C 1
ATOM 723 O O . VAL A 1 94 ? -24.892 9.069 41.049 1.00 53.25 94 VAL A O 1
#

Mean predicted aligned error: 14.14 Å

InterPro domains:
  IPR040357 Vma22/CCDC115 [PF21730] (26-58)
  IPR040357 Vma22/CCDC115 [PTHR31996] (22-86)

Radius of gyration: 24.5 Å; Cα contacts (8 Å, |Δi|>4): 8; chains: 1; bounding box: 54×48×67 Å

Solvent-accessible surface area (backbone atoms only — not comparable to full-atom values): 6116 Å² total; per-residue (Å²): 136,85,82,82,72,86,78,79,77,76,76,71,84,72,63,78,75,70,95,74,87,72,90,85,76,90,69,55,76,75,61,46,75,73,39,78,83,51,71,52,75,93,56,86,75,55,71,68,57,58,48,52,50,53,52,48,60,56,50,48,55,55,52,50,53,50,50,52,52,49,52,54,49,52,56,52,52,53,51,50,54,51,52,52,53,52,51,54,56,55,63,73,74,110

Secondary structure (DSSP, 8-state):
------------TT----S---------HHHHTTSGGGSSTTS---HHHHHHHHHHHHHHHHHHHHHHHHHHHHHHHHHHHHHHHHHHHHHTT-

Foldseek 3Di:
DDDPDPDPPPPPPVPPDDPDDDDDDPDDPVVLVVDPQSVPPPDDDDPVVVVVVVVVVVVVVVVVVVVVVVVVVVVVVVVVVVVVVVVVVVVVVD